Protein AF-A0A358U7N4-F1 (afdb_monomer)

Sequence (125 aa):
MSISNINQFNWIDSFLSDISIRSNNVQMRIIAEESVTYKLSFIEYIALEYIGHWDESIIESIQADLQGELIEKALSEVKKNYLDTEIPFCEKHIYDTWIQVNIKISDGGEVKVVCKDITIEVTSE

Radius of gyration: 15.25 Å; Cα contacts (8 Å, |Δi|>4): 260; chains: 1; bounding box: 41×27×43 Å

Secondary structure (DSSP, 8-state):
--HHHHTTS--TTEEEEEEEEETTEEEEEEE-STTEEEEEEEET--EEEEES-TT--EEEEEEEES--HHHHHHHHHHHHHHTT---TT-SS-TTS--EEEEEEEGGG-EEEEEESEEEEEEEE-

Mean predicted aligned error: 6.94 Å

Solvent-accessible surface area (backbone atoms only — not comparable to full-atom values): 6953 Å² total; per-residue (Å²): 105,63,55,70,59,53,57,67,54,86,41,60,80,16,32,59,74,47,79,49,81,52,100,48,33,42,34,36,35,33,38,42,70,102,38,36,37,38,39,40,37,31,37,62,45,72,43,77,49,78,47,74,63,82,92,44,37,42,25,62,39,51,42,53,33,79,69,52,72,66,50,58,51,36,48,50,50,51,44,70,75,44,74,89,52,97,60,99,76,59,92,76,54,90,83,58,74,52,34,33,36,43,36,35,24,46,97,78,14,37,40,36,38,27,17,59,45,50,46,77,47,80,46,77,110

Structure (mmCIF, N/CA/C/O backbone):
data_AF-A0A358U7N4-F1
#
_entry.id   AF-A0A358U7N4-F1
#
loop_
_atom_site.group_PDB
_atom_site.id
_atom_site.type_symbol
_atom_site.label_atom_id
_atom_site.label_alt_id
_atom_site.label_comp_id
_atom_site.label_asym_id
_atom_site.label_entity_id
_atom_site.label_seq_id
_atom_site.pdbx_PDB_ins_code
_atom_site.Cartn_x
_atom_site.Cartn_y
_atom_site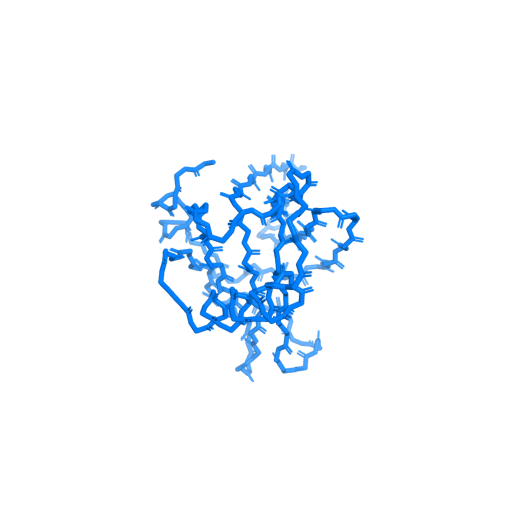.Cartn_z
_atom_site.occupancy
_atom_site.B_iso_or_equiv
_atom_site.auth_seq_id
_atom_site.auth_comp_id
_atom_site.auth_asym_id
_atom_site.auth_atom_id
_atom_site.pdbx_PDB_model_num
ATOM 1 N N . MET A 1 1 ? -3.732 9.046 -6.390 1.00 54.66 1 MET A N 1
ATOM 2 C CA . MET A 1 1 ? -3.694 10.085 -5.317 1.00 54.66 1 MET A CA 1
ATOM 3 C C . MET A 1 1 ? -2.220 10.346 -4.985 1.00 54.66 1 MET A C 1
ATOM 5 O O . MET A 1 1 ? -1.431 9.448 -5.232 1.00 54.66 1 MET A O 1
ATOM 9 N N . SER A 1 2 ? -1.781 11.522 -4.512 1.00 64.12 2 SER A N 1
ATOM 10 C CA . SER A 1 2 ? -0.355 11.681 -4.152 1.00 64.12 2 SER A CA 1
ATOM 11 C C . SER A 1 2 ? -0.034 10.909 -2.864 1.00 64.12 2 SER A C 1
ATOM 13 O O . SER A 1 2 ? -0.856 10.869 -1.951 1.00 64.12 2 SER A O 1
ATOM 15 N N . ILE A 1 3 ? 1.169 10.330 -2.776 1.00 74.62 3 ILE A N 1
ATOM 16 C CA . ILE A 1 3 ? 1.698 9.639 -1.579 1.00 74.62 3 ILE A CA 1
ATOM 17 C C . ILE A 1 3 ? 1.496 10.479 -0.309 1.00 74.62 3 ILE A C 1
ATOM 19 O O . ILE A 1 3 ? 1.082 9.972 0.730 1.00 74.62 3 ILE A O 1
ATOM 23 N N . SER A 1 4 ? 1.712 11.793 -0.419 1.00 70.31 4 SER A N 1
ATOM 24 C CA . SER A 1 4 ? 1.552 12.747 0.679 1.00 70.31 4 SER A CA 1
ATOM 25 C C . SER A 1 4 ? 0.156 12.743 1.298 1.00 70.31 4 SER A C 1
ATOM 27 O O . SER A 1 4 ? 0.042 12.979 2.493 1.00 70.31 4 SER A O 1
ATOM 29 N N . ASN A 1 5 ? -0.892 12.450 0.524 1.00 77.62 5 ASN A N 1
ATOM 30 C CA . ASN A 1 5 ? -2.251 12.417 1.053 1.00 77.62 5 ASN A CA 1
ATOM 31 C C . ASN A 1 5 ? -2.480 11.172 1.922 1.00 77.62 5 ASN A C 1
ATOM 33 O O 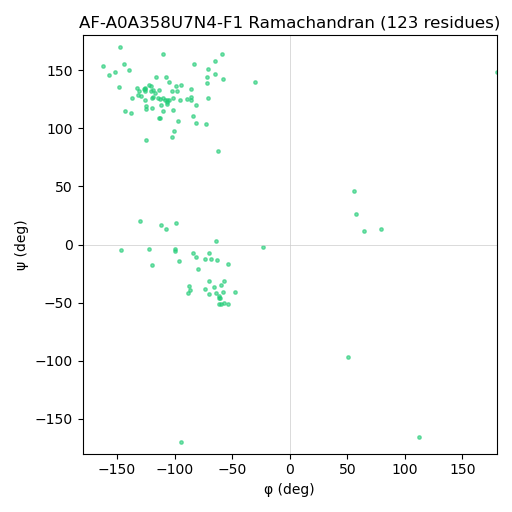. ASN A 1 5 ? -3.117 11.282 2.960 1.00 77.62 5 ASN A O 1
ATOM 37 N N . ILE A 1 6 ? -1.927 10.013 1.542 1.00 81.06 6 ILE A N 1
ATOM 38 C CA . ILE A 1 6 ? -2.046 8.765 2.322 1.00 81.06 6 ILE A CA 1
ATOM 39 C C . ILE A 1 6 ? -1.407 8.945 3.701 1.00 81.06 6 ILE A C 1
ATOM 41 O O . ILE A 1 6 ? -2.009 8.603 4.716 1.00 81.06 6 ILE A O 1
ATOM 45 N N . ASN A 1 7 ? -0.224 9.561 3.728 1.00 85.12 7 ASN A N 1
ATOM 46 C CA . ASN A 1 7 ? 0.566 9.748 4.947 1.00 85.12 7 ASN A CA 1
ATOM 47 C C . ASN A 1 7 ? -0.004 10.826 5.886 1.00 85.12 7 ASN A C 1
ATOM 49 O O . ASN A 1 7 ? 0.449 10.945 7.020 1.00 85.12 7 ASN A O 1
ATOM 53 N N . GLN A 1 8 ? -0.956 11.636 5.414 1.00 82.31 8 GLN A N 1
ATOM 54 C CA . GLN A 1 8 ? -1.625 12.676 6.203 1.00 82.31 8 GLN A CA 1
ATOM 55 C C . GLN A 1 8 ? -2.962 12.217 6.791 1.00 82.31 8 GLN A C 1
ATOM 57 O O . GLN A 1 8 ? -3.500 12.897 7.664 1.00 82.31 8 GLN A O 1
ATOM 62 N N . PHE A 1 9 ? -3.511 11.096 6.319 1.00 80.88 9 PHE A N 1
ATOM 63 C CA . PHE A 1 9 ? -4.751 10.556 6.862 1.00 80.88 9 PHE A CA 1
ATOM 64 C C . PHE A 1 9 ? -4.523 9.968 8.256 1.00 80.88 9 PHE A C 1
ATOM 66 O O . PHE A 1 9 ? -3.525 9.293 8.512 1.00 80.88 9 PHE A O 1
ATOM 73 N N . ASN A 1 10 ? -5.476 10.216 9.156 1.00 82.56 10 ASN A N 1
ATOM 74 C CA . ASN A 1 10 ? -5.526 9.522 10.432 1.00 82.56 10 ASN A CA 1
ATOM 75 C C . ASN A 1 10 ? -6.249 8.185 10.235 1.00 82.56 10 ASN A C 1
ATOM 77 O O . ASN A 1 10 ? -7.448 8.169 9.969 1.00 82.56 10 ASN A O 1
ATOM 81 N N . TRP A 1 11 ? -5.499 7.091 10.337 1.00 83.12 11 TRP A N 1
ATOM 82 C CA . TRP A 1 11 ? -5.988 5.723 10.134 1.00 83.12 11 TRP A CA 1
ATOM 83 C C . TRP A 1 11 ? -6.283 4.982 11.441 1.00 83.12 11 TRP A C 1
ATOM 85 O O . TRP A 1 11 ? -6.772 3.855 11.398 1.00 83.12 11 TRP A O 1
ATOM 95 N N . ILE A 1 12 ? -5.958 5.606 12.5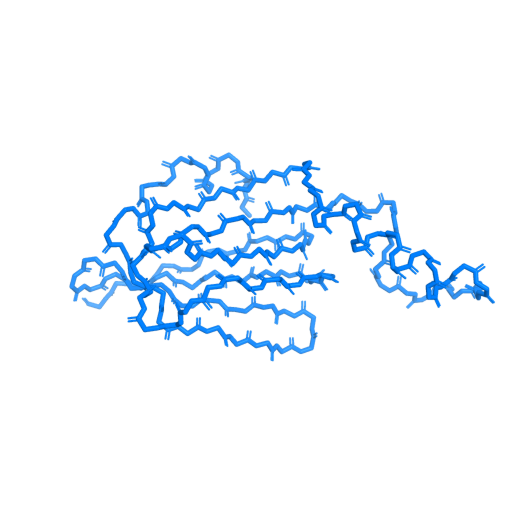77 1.00 77.06 12 ILE A N 1
ATOM 96 C CA . ILE A 1 12 ? -6.067 5.010 13.909 1.00 77.06 12 ILE A CA 1
ATOM 97 C C . ILE A 1 12 ? -7.517 4.579 14.161 1.00 77.06 12 ILE A C 1
ATOM 99 O O . ILE A 1 12 ? -8.454 5.250 13.726 1.00 77.06 12 ILE A O 1
ATOM 103 N N . ASP A 1 13 ? -7.678 3.439 14.832 1.00 77.81 13 ASP A N 1
ATOM 104 C CA . ASP A 1 13 ? -8.959 2.821 15.206 1.00 77.81 13 ASP A CA 1
ATOM 105 C C . ASP A 1 13 ? -9.838 2.365 14.026 1.00 77.81 13 ASP A C 1
ATOM 107 O O . ASP A 1 13 ? -10.994 1.984 14.209 1.00 77.81 13 ASP A O 1
ATOM 111 N N . SER A 1 14 ? -9.295 2.342 12.805 1.00 87.00 14 SER A N 1
ATOM 112 C CA . SER A 1 14 ? -9.965 1.712 11.663 1.00 87.00 14 SER A CA 1
ATOM 113 C C . SER A 1 14 ? -9.713 0.202 11.643 1.00 87.00 14 SER A C 1
ATOM 115 O O . SER A 1 14 ? -8.700 -0.274 12.137 1.00 87.00 14 SER A O 1
ATOM 117 N N . PHE A 1 15 ? -10.603 -0.573 11.032 1.00 89.06 15 PHE A N 1
ATOM 118 C CA . PHE A 1 15 ? -10.525 -2.029 10.964 1.00 89.06 15 PHE A CA 1
ATOM 119 C C . PHE A 1 15 ? -10.279 -2.512 9.535 1.00 89.06 15 PHE A C 1
ATOM 121 O O . PHE A 1 15 ? -11.050 -2.204 8.622 1.00 89.06 15 PHE A O 1
ATOM 128 N N . LEU A 1 16 ? -9.235 -3.313 9.333 1.00 88.38 16 LEU A N 1
ATOM 129 C CA . LEU A 1 16 ? -8.984 -4.022 8.085 1.00 88.38 16 LEU A CA 1
ATOM 130 C C . LEU A 1 16 ? -9.986 -5.177 7.936 1.00 88.38 16 LEU A C 1
ATOM 132 O O . LEU A 1 16 ? -9.874 -6.222 8.569 1.00 88.38 16 LEU A O 1
ATOM 136 N N . SER A 1 17 ? -10.982 -4.983 7.078 1.00 88.31 17 SER A N 1
ATOM 137 C CA . SER A 1 17 ? -12.091 -5.921 6.905 1.00 88.31 17 SER A CA 1
ATOM 138 C C . SER A 1 17 ? -11.798 -7.036 5.907 1.00 88.31 17 SER A C 1
ATOM 140 O O . SER A 1 17 ? -12.273 -8.150 6.107 1.00 88.31 17 SER A O 1
ATOM 142 N N . ASP A 1 18 ? -11.119 -6.732 4.802 1.00 88.62 18 ASP A N 1
ATOM 143 C CA . ASP A 1 18 ? -10.917 -7.680 3.703 1.00 88.62 18 ASP A CA 1
ATOM 144 C C . ASP A 1 18 ? -9.686 -7.308 2.873 1.00 88.62 18 ASP A C 1
ATOM 146 O O . ASP A 1 18 ? -9.409 -6.121 2.670 1.00 88.62 18 ASP A O 1
ATOM 150 N N . ILE A 1 19 ? -8.993 -8.326 2.355 1.00 89.38 19 ILE A N 1
ATOM 151 C CA . ILE A 1 19 ? -7.970 -8.187 1.316 1.00 89.38 19 ILE A CA 1
ATOM 152 C C . ILE A 1 19 ? -8.347 -9.108 0.151 1.00 89.38 19 ILE A C 1
ATOM 154 O O . ILE A 1 19 ? -8.373 -10.330 0.283 1.00 89.38 19 ILE A O 1
ATOM 158 N N . SER A 1 20 ? -8.562 -8.521 -1.023 1.00 90.69 20 SER A N 1
ATOM 159 C CA . SER A 1 20 ? -8.891 -9.227 -2.261 1.00 90.69 20 SER A CA 1
ATOM 160 C C . SER A 1 20 ? -7.791 -9.016 -3.296 1.00 90.69 20 SER A C 1
ATOM 162 O O . SER A 1 20 ? -7.434 -7.882 -3.611 1.00 90.69 20 SER A O 1
ATOM 164 N N . ILE A 1 21 ? -7.310 -10.099 -3.905 1.00 90.06 21 ILE A N 1
ATOM 165 C CA . ILE A 1 21 ? -6.318 -10.058 -4.986 1.00 90.06 21 ILE A CA 1
ATOM 166 C C . ILE A 1 21 ? -7.003 -10.426 -6.303 1.00 90.06 21 ILE A C 1
ATOM 168 O O . ILE A 1 21 ? -7.610 -11.492 -6.419 1.00 90.06 21 ILE A O 1
ATOM 172 N N . ARG A 1 22 ? -6.911 -9.552 -7.311 1.00 83.12 22 ARG A N 1
ATOM 173 C CA . ARG A 1 22 ? -7.478 -9.779 -8.649 1.00 83.12 22 ARG A CA 1
ATOM 174 C C . ARG A 1 22 ? -6.516 -9.337 -9.740 1.00 83.12 22 ARG A C 1
ATOM 176 O O . ARG A 1 22 ? -6.296 -8.143 -9.925 1.00 83.12 22 ARG A O 1
ATOM 183 N N . SER A 1 23 ? -6.011 -10.295 -10.513 1.00 78.56 23 SER A N 1
ATOM 184 C CA . SER A 1 23 ? -5.105 -10.072 -11.648 1.00 78.56 23 SER A CA 1
ATOM 185 C C . SER A 1 23 ? -3.904 -9.185 -11.274 1.00 78.56 23 SER A C 1
ATOM 187 O O . SER A 1 23 ? -2.949 -9.681 -10.690 1.00 78.56 23 SER A O 1
ATOM 189 N N . ASN A 1 24 ? -3.970 -7.878 -11.555 1.00 83.50 24 ASN A N 1
ATOM 190 C CA . ASN A 1 24 ? -2.926 -6.881 -11.283 1.00 83.50 24 ASN A CA 1
ATOM 191 C C . ASN A 1 24 ? -3.326 -5.863 -10.200 1.00 83.50 24 ASN A C 1
ATOM 193 O O . ASN A 1 24 ? -2.714 -4.803 -10.089 1.00 83.50 24 ASN A O 1
ATOM 197 N N . ASN A 1 25 ? -4.348 -6.154 -9.398 1.00 87.62 25 ASN A N 1
ATOM 198 C CA . ASN A 1 25 ? -4.849 -5.254 -8.372 1.00 87.62 25 ASN A CA 1
ATOM 199 C C . ASN A 1 25 ? -4.999 -5.972 -7.028 1.00 87.62 25 ASN A C 1
ATOM 201 O O . ASN A 1 25 ? -5.592 -7.049 -6.954 1.00 87.62 25 ASN A O 1
ATOM 205 N N . VAL A 1 26 ? -4.490 -5.348 -5.969 1.00 91.31 26 VAL A N 1
ATOM 206 C CA . VAL A 1 26 ? -4.866 -5.687 -4.592 1.00 91.31 26 VAL A CA 1
ATOM 207 C C . VAL A 1 26 ? -5.910 -4.670 -4.154 1.00 91.31 26 VAL A C 1
ATOM 209 O O . VAL A 1 26 ? -5.778 -3.481 -4.438 1.00 91.31 26 VAL A O 1
ATOM 212 N N . GLN A 1 27 ? -6.964 -5.132 -3.499 1.00 93.31 27 GLN A N 1
ATOM 213 C CA . GLN A 1 27 ? -7.987 -4.288 -2.898 1.00 93.31 27 GLN A CA 1
ATOM 214 C C . GLN A 1 27 ? -8.042 -4.574 -1.416 1.00 93.31 27 GLN A C 1
ATOM 216 O O . GLN A 1 27 ? -8.027 -5.735 -1.015 1.00 93.31 27 GLN A O 1
ATOM 221 N N . MET A 1 28 ? -8.130 -3.518 -0.624 1.00 92.38 28 MET A N 1
ATOM 222 C CA . MET A 1 28 ? -8.323 -3.621 0.810 1.00 92.38 28 MET A CA 1
ATOM 223 C C . MET A 1 28 ? -9.525 -2.802 1.218 1.00 92.38 28 MET A C 1
ATOM 225 O O . MET A 1 28 ? -9.688 -1.657 0.787 1.00 92.38 28 MET A O 1
ATOM 229 N N . ARG A 1 29 ? -10.373 -3.408 2.042 1.00 91.56 29 ARG A N 1
ATOM 230 C CA . ARG A 1 29 ? -11.500 -2.726 2.662 1.00 91.56 29 ARG A CA 1
ATOM 231 C C . ARG A 1 29 ? -11.138 -2.388 4.093 1.00 91.56 29 ARG A C 1
ATOM 233 O O . ARG A 1 29 ? -10.792 -3.276 4.866 1.00 91.56 29 ARG A O 1
ATOM 240 N N . ILE A 1 30 ? -11.275 -1.117 4.430 1.00 90.62 30 ILE A N 1
ATOM 241 C CA . ILE A 1 30 ? -11.059 -0.587 5.767 1.00 90.62 30 ILE A CA 1
ATOM 242 C C . ILE A 1 30 ? -12.363 0.048 6.233 1.00 90.62 30 ILE A C 1
ATOM 244 O O . ILE A 1 30 ? -12.976 0.815 5.494 1.00 90.62 30 ILE A O 1
ATOM 248 N N . ILE A 1 31 ? -12.783 -0.280 7.445 1.00 89.50 31 ILE A N 1
ATOM 249 C CA . ILE A 1 31 ? -13.984 0.260 8.079 1.00 89.50 31 ILE A CA 1
ATOM 250 C C . ILE A 1 31 ? -13.515 1.173 9.210 1.00 89.50 31 ILE A C 1
ATOM 252 O O . ILE A 1 31 ? -12.865 0.701 10.135 1.00 89.50 31 ILE A O 1
ATOM 256 N N . ALA A 1 32 ? -13.786 2.469 9.114 1.00 84.94 32 ALA A N 1
ATOM 257 C CA . ALA A 1 32 ? -13.588 3.413 10.214 1.00 84.94 32 ALA A CA 1
ATOM 258 C C . ALA A 1 32 ? -14.904 3.594 10.992 1.00 84.94 32 ALA A C 1
ATOM 260 O O . ALA A 1 32 ? -15.837 2.823 10.775 1.00 84.94 32 ALA A O 1
ATOM 261 N N . GLU A 1 33 ? -14.966 4.578 11.901 1.00 76.38 33 GLU A N 1
ATOM 262 C CA . GLU A 1 33 ? -16.157 4.959 12.690 1.00 76.38 33 GLU A CA 1
ATOM 263 C C . GLU A 1 33 ? -17.488 4.703 11.955 1.00 76.38 33 GLU A C 1
ATOM 265 O O . GLU A 1 33 ? -17.551 4.988 10.760 1.00 76.38 33 GLU A O 1
ATOM 270 N N . GLU A 1 34 ? -18.504 4.220 12.698 1.00 67.31 34 GLU A N 1
ATOM 271 C CA . GLU A 1 34 ? -19.784 3.515 12.385 1.00 67.31 34 GLU A CA 1
ATOM 272 C C . GLU A 1 34 ? -20.478 3.619 10.997 1.00 67.31 34 GLU A C 1
ATOM 274 O O . GLU A 1 34 ? -21.465 2.922 10.780 1.00 67.31 34 GLU A O 1
ATOM 279 N N . SER A 1 35 ? -19.972 4.385 10.035 1.00 72.75 35 SER A N 1
ATOM 280 C CA . SER A 1 35 ? -20.517 4.551 8.685 1.00 72.75 35 SER A CA 1
ATOM 281 C C . SER A 1 35 ? -19.474 4.760 7.576 1.00 72.75 35 SER A C 1
ATOM 283 O O . SER A 1 35 ? -19.865 4.849 6.413 1.00 72.75 35 SER A O 1
ATOM 285 N N . VAL A 1 36 ? -18.168 4.879 7.862 1.00 87.25 36 VAL A N 1
ATOM 286 C CA . VAL A 1 36 ? -17.166 5.209 6.825 1.00 87.25 36 VAL A CA 1
ATOM 287 C C . VAL A 1 36 ? -16.396 3.972 6.375 1.00 87.25 36 VAL A C 1
ATOM 289 O O . VAL A 1 36 ? -15.616 3.389 7.122 1.00 87.25 36 VAL A O 1
ATOM 292 N N . THR A 1 37 ? -16.553 3.609 5.103 1.00 90.25 37 THR A N 1
ATOM 293 C CA . THR A 1 37 ? -15.762 2.560 4.454 1.00 90.25 37 THR A CA 1
ATOM 294 C C . THR A 1 37 ? -14.760 3.171 3.482 1.00 90.25 37 THR A C 1
ATOM 296 O O . THR A 1 37 ? -15.138 3.861 2.532 1.00 90.25 37 THR A O 1
ATOM 299 N N . TYR A 1 38 ? -13.483 2.850 3.672 1.00 90.62 38 TYR A N 1
ATOM 300 C CA . TYR A 1 38 ? -12.419 3.115 2.714 1.00 90.62 38 TYR A CA 1
ATOM 301 C C . TYR A 1 38 ? -12.128 1.862 1.894 1.00 90.62 38 TYR A C 1
ATOM 303 O O . TYR A 1 38 ? -11.923 0.770 2.427 1.00 90.62 38 TYR A O 1
ATOM 311 N N . LYS A 1 39 ? -12.053 2.022 0.578 1.00 92.00 39 LYS A N 1
ATOM 312 C CA . LYS A 1 39 ? -11.560 0.994 -0.334 1.00 92.00 39 LYS A CA 1
ATOM 313 C C . LYS A 1 39 ? -10.254 1.466 -0.952 1.00 92.00 39 LYS A C 1
ATOM 315 O O . LYS A 1 39 ? -10.242 2.368 -1.788 1.00 92.00 39 LYS A O 1
ATOM 320 N N . LEU A 1 40 ? -9.161 0.839 -0.535 1.00 92.25 40 LEU A N 1
ATOM 321 C CA . LEU A 1 40 ? -7.829 1.068 -1.079 1.00 92.25 40 LEU A CA 1
ATOM 322 C C . LEU A 1 40 ? -7.629 0.103 -2.244 1.00 92.25 40 LEU A C 1
ATOM 324 O O . LEU A 1 40 ? -7.786 -1.104 -2.074 1.00 92.25 40 LEU A O 1
ATOM 328 N N . SER A 1 41 ? -7.281 0.616 -3.422 1.00 92.69 41 SER A N 1
ATOM 329 C CA . SER A 1 41 ? -6.952 -0.210 -4.587 1.00 92.69 41 SER A CA 1
ATOM 330 C C . SER A 1 41 ? -5.521 0.071 -5.038 1.00 92.69 41 SER A C 1
ATOM 332 O O . SER A 1 41 ? -5.208 1.183 -5.461 1.00 92.69 41 SER A O 1
ATOM 334 N N . PHE A 1 42 ? -4.678 -0.959 -4.971 1.00 92.81 42 PHE A N 1
ATOM 335 C CA . PHE A 1 42 ? -3.257 -0.955 -5.323 1.00 92.81 42 PHE A CA 1
ATOM 336 C C . PHE A 1 42 ? -3.092 -1.483 -6.749 1.00 92.81 42 PHE A C 1
ATOM 338 O O . PHE A 1 42 ? -3.305 -2.669 -7.013 1.00 92.81 42 PHE A O 1
ATOM 345 N N . ILE A 1 43 ? -2.801 -0.598 -7.694 1.00 90.50 43 ILE A N 1
ATOM 346 C CA . ILE A 1 43 ? -2.849 -0.861 -9.135 1.00 90.50 43 ILE A CA 1
ATOM 347 C C . ILE A 1 43 ? -1.461 -1.268 -9.638 1.00 90.50 43 ILE A C 1
ATOM 349 O O . ILE A 1 43 ? -0.449 -0.682 -9.250 1.00 90.50 43 ILE A O 1
ATOM 353 N N . GLU A 1 44 ? -1.432 -2.285 -10.500 1.00 89.62 44 GLU A N 1
ATOM 354 C CA . GLU A 1 44 ? -0.211 -2.900 -11.031 1.00 89.62 44 GLU A CA 1
ATOM 355 C C . GLU A 1 44 ? 0.724 -3.393 -9.917 1.00 89.62 44 GLU A C 1
ATOM 357 O O . GLU A 1 44 ? 1.921 -3.148 -9.946 1.00 89.62 44 GLU A O 1
ATOM 362 N N . TYR A 1 45 ? 0.196 -4.092 -8.906 1.00 90.19 45 TYR A N 1
ATOM 363 C CA . TYR A 1 45 ? 1.034 -4.565 -7.798 1.00 90.19 45 TYR A CA 1
ATOM 364 C C . TYR A 1 45 ? 2.081 -5.604 -8.246 1.00 90.19 45 TYR A C 1
ATOM 366 O O . TYR A 1 45 ? 1.845 -6.424 -9.146 1.00 90.19 45 TYR A O 1
ATOM 374 N N . ILE A 1 46 ? 3.245 -5.584 -7.598 1.00 88.88 46 ILE A N 1
ATOM 375 C CA . ILE A 1 46 ? 4.355 -6.517 -7.857 1.00 88.88 46 ILE A CA 1
ATOM 376 C C . ILE A 1 46 ? 4.741 -7.349 -6.641 1.00 88.88 46 ILE A C 1
ATOM 378 O O . ILE A 1 46 ? 5.372 -8.388 -6.805 1.00 88.88 46 ILE A O 1
ATOM 382 N N . ALA A 1 47 ? 4.335 -6.931 -5.443 1.00 91.12 47 ALA A N 1
ATOM 383 C CA . ALA A 1 47 ? 4.523 -7.706 -4.228 1.00 91.12 47 ALA A CA 1
ATOM 384 C C . ALA A 1 47 ? 3.439 -7.396 -3.194 1.00 91.12 47 ALA A C 1
ATOM 386 O O . ALA A 1 47 ? 2.932 -6.275 -3.120 1.00 91.12 47 ALA A O 1
ATOM 387 N N . LEU A 1 48 ? 3.110 -8.414 -2.406 1.00 92.56 48 LEU A N 1
ATOM 388 C CA . LEU A 1 48 ? 2.270 -8.349 -1.219 1.00 92.56 48 LEU A CA 1
ATOM 389 C C . LEU A 1 48 ? 2.948 -9.216 -0.157 1.00 92.56 48 LEU A C 1
ATOM 391 O O . LEU A 1 48 ? 3.225 -10.386 -0.412 1.00 92.56 48 LEU A O 1
ATOM 395 N N . GLU A 1 49 ? 3.204 -8.648 1.012 1.00 92.56 49 GLU A N 1
ATOM 396 C CA . GLU A 1 49 ? 3.728 -9.357 2.177 1.00 92.56 49 GLU A CA 1
ATOM 397 C C . GLU A 1 49 ? 2.751 -9.167 3.337 1.00 92.56 49 GLU A C 1
ATOM 399 O O . GLU A 1 49 ? 2.222 -8.073 3.540 1.00 92.56 49 GLU A O 1
ATOM 404 N N . TYR A 1 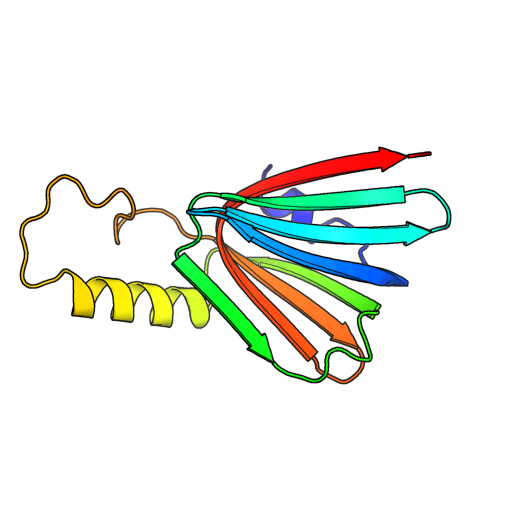50 ? 2.497 -10.242 4.075 1.00 88.75 50 TYR A N 1
ATOM 405 C CA . TYR A 1 50 ? 1.679 -10.227 5.280 1.00 88.75 50 TYR A CA 1
ATOM 406 C C . TYR A 1 50 ? 2.452 -10.906 6.408 1.00 88.75 50 TYR A C 1
ATOM 408 O O . TYR A 1 50 ? 2.942 -12.025 6.237 1.00 88.75 50 TYR A O 1
ATOM 416 N N . ILE A 1 51 ? 2.560 -10.226 7.546 1.00 85.50 51 ILE A N 1
ATOM 417 C CA . ILE A 1 51 ? 3.229 -10.703 8.755 1.00 85.50 51 ILE A CA 1
ATOM 418 C C . ILE A 1 51 ? 2.238 -10.581 9.913 1.00 85.50 51 ILE A C 1
ATOM 420 O O . ILE A 1 51 ? 1.612 -9.539 10.071 1.00 85.50 51 ILE A O 1
ATOM 424 N N . GLY A 1 52 ? 2.123 -11.621 10.741 1.00 78.75 52 GLY A N 1
ATOM 425 C CA . GLY A 1 52 ? 1.317 -11.596 11.965 1.00 78.75 52 GLY A CA 1
ATOM 426 C C . GLY A 1 52 ? 0.086 -12.501 11.928 1.00 78.75 52 GLY A C 1
ATOM 427 O O . GLY A 1 52 ? -0.016 -13.410 11.098 1.00 78.75 52 GLY A O 1
ATOM 428 N N . HIS A 1 53 ? -0.815 -12.270 12.882 1.00 71.00 53 HIS A N 1
ATOM 429 C CA . HIS A 1 53 ? -2.076 -12.988 13.031 1.00 71.00 53 HIS A CA 1
ATOM 430 C C . HIS A 1 53 ? -3.247 -12.119 12.556 1.00 71.00 53 HIS A C 1
ATOM 432 O O . HIS A 1 53 ? -3.269 -10.910 12.760 1.00 71.00 53 HIS A O 1
ATOM 438 N N . TRP A 1 54 ? -4.207 -12.745 11.872 1.00 64.44 54 TRP A N 1
ATOM 439 C CA . TRP A 1 54 ? -5.349 -12.053 11.259 1.00 64.44 54 TRP A CA 1
ATOM 440 C C . TRP A 1 54 ? -6.479 -11.759 12.253 1.00 64.44 54 TRP A C 1
ATOM 442 O O . TRP A 1 54 ? -7.430 -11.060 11.920 1.00 64.44 54 TRP A O 1
ATOM 452 N N . ASP A 1 55 ? -6.425 -12.325 13.458 1.00 61.97 55 ASP A N 1
ATOM 453 C CA . ASP A 1 55 ? -7.459 -12.132 14.475 1.00 61.97 55 ASP A CA 1
ATOM 454 C C . ASP A 1 55 ? -7.493 -10.702 15.034 1.00 61.97 55 ASP A C 1
ATOM 456 O O . ASP A 1 55 ? -8.502 -10.311 15.622 1.00 61.97 55 ASP A O 1
ATOM 460 N N . GLU A 1 56 ? -6.468 -9.898 14.741 1.00 61.50 56 GLU A N 1
ATOM 461 C CA . GLU A 1 56 ? -6.358 -8.503 15.136 1.00 61.50 56 GLU A CA 1
ATOM 462 C C . GLU A 1 56 ? -6.133 -7.560 13.941 1.00 61.50 56 GLU A C 1
ATOM 464 O O . GLU A 1 56 ? -5.016 -7.264 13.525 1.00 61.50 56 GLU A O 1
ATOM 469 N N . SER A 1 57 ? -7.226 -7.072 13.357 1.00 78.94 57 SER A N 1
ATOM 470 C CA . SER A 1 57 ? -7.203 -6.211 12.165 1.00 78.94 57 SER A CA 1
ATOM 471 C C . SER A 1 57 ? -7.346 -4.712 12.465 1.00 78.94 57 SER A C 1
ATOM 473 O O . SER A 1 57 ? -7.683 -3.938 11.567 1.00 78.94 57 SER A O 1
ATOM 475 N N . ILE A 1 58 ? -7.108 -4.270 13.705 1.00 88.25 58 ILE A N 1
ATOM 476 C CA . ILE A 1 58 ? -7.138 -2.837 14.044 1.00 88.25 58 ILE A CA 1
ATOM 477 C C . ILE A 1 58 ? -5.916 -2.164 13.423 1.00 88.25 58 ILE A C 1
ATOM 479 O O . ILE A 1 58 ? -4.792 -2.595 13.640 1.00 88.25 58 ILE A O 1
ATOM 483 N N . ILE A 1 59 ? -6.134 -1.108 12.647 1.00 89.06 59 ILE A N 1
ATOM 484 C CA . ILE A 1 59 ? -5.101 -0.361 11.937 1.00 89.06 59 ILE A CA 1
ATOM 485 C C . ILE A 1 59 ? -4.514 0.699 12.863 1.00 89.06 59 ILE A C 1
ATOM 487 O O . ILE A 1 59 ? -5.213 1.580 13.359 1.00 89.06 59 ILE A O 1
ATOM 491 N N . GLU A 1 60 ? -3.197 0.650 13.033 1.00 89.44 60 GLU A N 1
ATOM 492 C CA . GLU A 1 60 ? -2.435 1.671 13.749 1.00 89.44 60 GLU A CA 1
ATOM 493 C C . GLU A 1 60 ? -1.993 2.793 12.807 1.00 89.44 60 GLU A C 1
ATOM 495 O O . GLU A 1 60 ? -2.008 3.972 13.156 1.00 89.44 60 GLU A O 1
ATOM 500 N N . SER A 1 61 ? -1.551 2.435 11.597 1.00 90.56 61 SER A N 1
ATOM 501 C CA . SER A 1 61 ? -1.102 3.413 10.604 1.00 90.56 61 SER A CA 1
ATOM 502 C C . SER A 1 61 ? -1.056 2.836 9.195 1.00 90.56 61 SER A C 1
ATOM 504 O O . SER A 1 61 ? -0.842 1.640 9.005 1.00 90.56 61 SER A O 1
ATOM 506 N N . ILE A 1 62 ? -1.196 3.720 8.206 1.00 92.00 62 ILE A N 1
ATOM 507 C CA . ILE A 1 62 ? -0.918 3.434 6.799 1.00 92.00 62 ILE A CA 1
ATOM 508 C C . ILE A 1 62 ? 0.071 4.473 6.289 1.00 92.00 62 ILE A C 1
ATOM 510 O O . ILE A 1 62 ? -0.172 5.675 6.401 1.00 92.00 62 ILE A O 1
ATOM 514 N N . GLN A 1 63 ? 1.191 4.008 5.743 1.00 92.81 63 GLN A N 1
ATOM 515 C CA . GLN A 1 63 ? 2.262 4.853 5.222 1.00 92.81 63 GLN A CA 1
ATOM 516 C C . GLN A 1 63 ? 2.695 4.368 3.846 1.00 92.81 63 GLN A C 1
ATOM 518 O O . GLN A 1 63 ? 2.886 3.175 3.639 1.00 92.81 63 GLN A O 1
ATOM 523 N N . ALA A 1 64 ? 2.851 5.291 2.910 1.00 92.75 64 ALA A N 1
ATOM 524 C CA . ALA A 1 64 ? 3.335 5.046 1.567 1.00 92.75 64 ALA A CA 1
ATOM 525 C C . ALA A 1 64 ? 4.699 5.718 1.365 1.00 92.75 64 ALA A C 1
ATOM 527 O O . ALA A 1 64 ? 4.862 6.903 1.666 1.00 92.75 64 ALA A O 1
ATOM 528 N N . ASP A 1 65 ? 5.647 4.976 0.799 1.00 92.62 65 ASP A N 1
ATOM 529 C CA . ASP A 1 65 ? 7.021 5.415 0.566 1.00 92.62 65 ASP A CA 1
ATOM 530 C C . ASP A 1 65 ? 7.543 4.939 -0.796 1.00 92.62 65 ASP A C 1
ATOM 532 O O . ASP A 1 65 ? 7.159 3.889 -1.311 1.00 92.62 65 ASP A O 1
ATOM 536 N N . LEU A 1 66 ? 8.456 5.718 -1.384 1.00 90.62 66 LEU A N 1
ATOM 537 C CA . LEU A 1 66 ? 9.175 5.353 -2.618 1.00 90.62 66 LEU A CA 1
ATOM 538 C C . LEU A 1 66 ? 10.408 4.479 -2.351 1.00 90.62 66 LEU A C 1
ATOM 540 O O . LEU A 1 66 ? 11.073 4.029 -3.282 1.00 90.62 66 LEU A O 1
ATOM 544 N N . GLN A 1 67 ? 10.748 4.288 -1.079 1.00 88.31 67 GLN A N 1
ATOM 545 C CA . GLN A 1 67 ? 11.854 3.460 -0.624 1.00 88.31 67 GLN A CA 1
ATOM 546 C C . GLN A 1 67 ? 11.307 2.451 0.373 1.00 88.31 67 GLN A C 1
ATOM 548 O O . GLN A 1 67 ? 10.535 2.803 1.262 1.00 88.31 67 GLN A O 1
ATOM 553 N N . GLY A 1 68 ? 11.713 1.197 0.231 1.00 89.50 68 GLY A N 1
ATOM 554 C CA . GLY A 1 68 ? 11.284 0.146 1.133 1.00 89.50 68 GLY A CA 1
ATOM 555 C C . GLY A 1 68 ? 11.883 -1.197 0.751 1.00 89.50 68 GLY A C 1
ATOM 556 O O . GLY A 1 68 ? 12.142 -1.475 -0.421 1.00 89.50 68 GLY A O 1
ATOM 557 N N . GLU A 1 69 ? 12.116 -2.033 1.758 1.00 92.00 69 GLU A N 1
ATOM 558 C CA . GLU A 1 69 ? 12.762 -3.336 1.588 1.00 92.00 69 GLU A CA 1
ATOM 559 C C . GLU A 1 69 ? 11.973 -4.257 0.643 1.00 92.00 69 GLU A C 1
ATOM 561 O O . GLU A 1 69 ? 12.565 -5.010 -0.135 1.00 92.00 69 GLU A O 1
ATOM 566 N N . LEU A 1 70 ? 10.636 -4.181 0.659 1.00 93.12 70 LEU A N 1
ATOM 567 C CA . LEU A 1 70 ? 9.805 -5.004 -0.216 1.00 93.12 70 LEU A CA 1
ATOM 568 C C . LEU A 1 70 ? 9.925 -4.558 -1.678 1.00 93.12 70 LEU A C 1
ATOM 570 O O . LEU A 1 70 ? 9.874 -5.412 -2.558 1.00 93.12 70 LEU A O 1
ATOM 574 N N . ILE A 1 71 ? 10.157 -3.266 -1.951 1.00 91.75 71 ILE A N 1
ATOM 575 C CA . ILE A 1 71 ? 10.450 -2.779 -3.312 1.00 91.75 71 ILE A CA 1
ATOM 576 C C . ILE A 1 71 ? 11.728 -3.436 -3.828 1.00 91.75 71 ILE A C 1
ATOM 578 O O . ILE A 1 71 ? 11.739 -4.003 -4.919 1.00 91.75 71 ILE A O 1
ATOM 582 N N . GLU A 1 72 ? 12.804 -3.388 -3.041 1.00 91.06 72 GLU A N 1
ATOM 583 C CA . GLU A 1 72 ? 14.099 -3.944 -3.440 1.00 91.06 72 GLU A CA 1
ATOM 584 C C . GLU A 1 72 ? 14.014 -5.453 -3.687 1.00 91.06 72 GLU A C 1
ATOM 586 O O . GLU A 1 72 ? 14.484 -5.941 -4.721 1.00 91.06 72 GLU A O 1
ATOM 591 N N . LYS A 1 73 ? 13.358 -6.187 -2.777 1.00 90.88 73 LYS A N 1
ATOM 592 C CA . LYS A 1 73 ? 13.109 -7.629 -2.916 1.00 90.88 73 LYS A CA 1
ATOM 593 C C . LYS A 1 73 ? 12.289 -7.941 -4.166 1.00 90.88 73 LYS A C 1
ATOM 595 O O . LYS A 1 73 ? 12.721 -8.758 -4.978 1.00 90.88 73 LYS A O 1
ATOM 600 N N . ALA A 1 74 ? 11.161 -7.255 -4.355 1.00 89.31 74 ALA A N 1
ATOM 601 C CA . ALA A 1 74 ? 10.272 -7.470 -5.492 1.00 89.31 74 ALA A CA 1
ATOM 602 C C . ALA A 1 74 ? 10.985 -7.200 -6.821 1.00 89.31 74 ALA A C 1
ATOM 604 O O . ALA A 1 74 ? 10.926 -8.015 -7.737 1.00 89.31 74 ALA A O 1
ATOM 605 N N . LEU A 1 75 ? 11.725 -6.093 -6.922 1.00 88.75 75 LEU A N 1
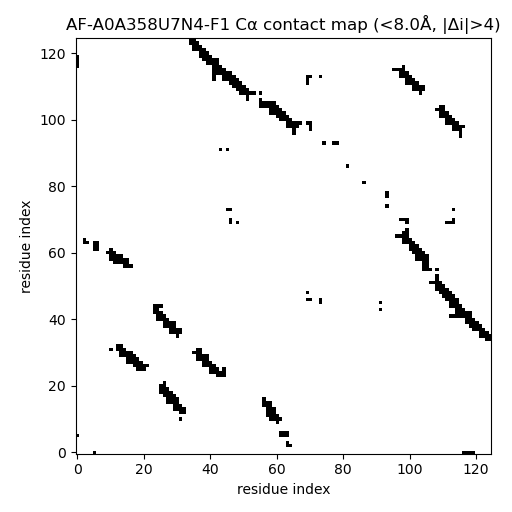ATOM 606 C CA . LEU A 1 75 ? 12.483 -5.760 -8.126 1.00 88.75 75 LEU A CA 1
ATOM 607 C C . LEU A 1 75 ? 13.617 -6.746 -8.398 1.00 88.75 75 LEU A C 1
ATOM 609 O O . LEU A 1 75 ? 13.892 -7.041 -9.559 1.00 88.75 75 LEU A O 1
ATOM 613 N N . SER A 1 76 ? 14.279 -7.256 -7.359 1.00 86.50 76 SER A N 1
ATOM 614 C CA . SER A 1 76 ? 15.296 -8.302 -7.494 1.00 86.50 76 SER A CA 1
ATOM 615 C C . SER A 1 76 ? 14.695 -9.605 -8.027 1.00 86.50 76 SER A C 1
ATOM 617 O O . SER A 1 76 ? 15.257 -10.229 -8.927 1.00 86.50 76 SER A O 1
ATOM 619 N N . GLU A 1 77 ? 13.516 -9.986 -7.538 1.00 85.19 77 GLU A N 1
ATOM 620 C CA . GLU A 1 77 ? 12.808 -11.186 -7.982 1.00 85.19 77 GLU A CA 1
ATOM 621 C C . GLU A 1 77 ? 12.266 -11.049 -9.409 1.00 85.19 77 GLU A C 1
ATOM 623 O O . GLU A 1 77 ? 12.462 -11.944 -10.230 1.00 85.19 77 GLU A O 1
ATOM 628 N N . VAL A 1 78 ? 11.688 -9.893 -9.753 1.00 80.81 78 VAL A N 1
ATOM 629 C CA . VAL A 1 78 ? 11.318 -9.552 -11.136 1.00 80.81 78 VAL A CA 1
ATOM 630 C C . VAL A 1 78 ? 12.556 -9.632 -12.032 1.00 80.81 78 VAL A C 1
ATOM 632 O O . VAL A 1 78 ? 12.548 -10.345 -13.030 1.00 80.81 78 VAL A O 1
ATOM 635 N N . LYS A 1 79 ? 13.669 -8.991 -11.660 1.00 78.88 79 LYS A N 1
ATOM 636 C CA . LYS A 1 79 ? 14.928 -9.089 -12.415 1.00 78.88 79 LYS A CA 1
ATOM 637 C C . LYS A 1 79 ? 15.343 -10.545 -12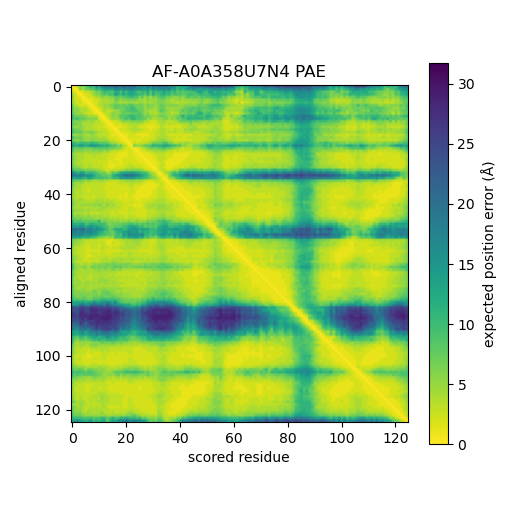.611 1.00 78.88 79 LYS A C 1
ATOM 639 O O . LYS A 1 79 ? 15.571 -10.952 -13.740 1.00 78.88 79 LYS A O 1
ATOM 644 N N . LYS A 1 80 ? 15.390 -11.352 -11.551 1.00 80.06 80 LYS A N 1
ATOM 645 C CA . LYS A 1 80 ? 15.775 -12.767 -11.634 1.00 80.06 80 LYS A CA 1
ATOM 646 C C . LYS A 1 80 ? 14.882 -13.569 -12.586 1.00 80.06 80 LYS A C 1
ATOM 648 O O . LYS A 1 80 ? 15.394 -14.403 -13.324 1.00 80.06 80 LYS A O 1
ATOM 653 N N . ASN A 1 81 ? 13.576 -13.319 -12.569 1.00 73.19 81 ASN A N 1
ATOM 654 C CA . ASN A 1 81 ? 12.609 -14.071 -13.366 1.00 73.19 81 ASN A CA 1
ATOM 655 C C . ASN A 1 81 ? 12.551 -13.625 -14.839 1.00 73.19 81 ASN A C 1
ATOM 657 O O . ASN A 1 81 ? 12.110 -14.408 -15.675 1.00 73.19 81 ASN A O 1
ATOM 661 N N . TYR A 1 82 ? 12.999 -12.405 -15.162 1.00 67.62 82 TYR A N 1
ATOM 662 C CA . TYR A 1 82 ? 12.866 -11.817 -16.505 1.00 67.62 82 TYR A CA 1
ATOM 663 C C . TYR A 1 82 ? 14.198 -11.400 -17.168 1.00 67.62 82 TYR A C 1
ATOM 665 O O . TYR A 1 82 ? 14.190 -10.994 -18.326 1.00 67.62 82 TYR A O 1
ATOM 673 N N . LEU A 1 83 ? 15.353 -11.517 -16.496 1.00 57.62 83 LEU A N 1
ATOM 674 C CA . LEU A 1 83 ? 16.674 -11.148 -17.047 1.00 57.62 83 LEU A CA 1
ATOM 675 C C . LEU A 1 83 ? 17.196 -12.072 -18.162 1.00 57.62 83 LEU A C 1
ATOM 677 O O . LEU A 1 83 ? 18.197 -11.728 -18.781 1.00 57.62 83 LEU A O 1
ATOM 681 N N . ASP A 1 84 ? 16.526 -13.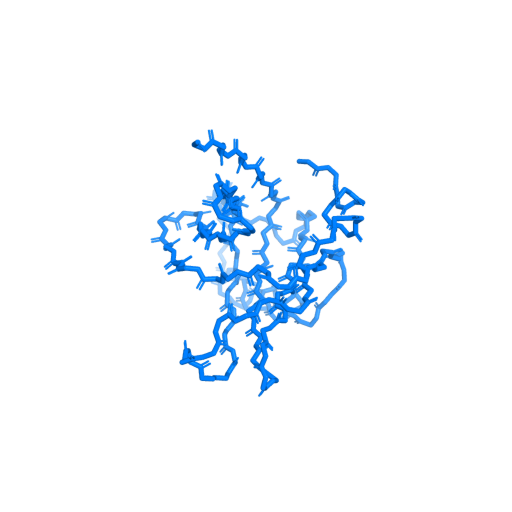190 -18.452 1.00 51.56 84 ASP A N 1
ATOM 682 C CA . ASP A 1 84 ? 16.887 -14.106 -19.550 1.00 51.56 84 ASP A CA 1
ATOM 683 C C . ASP A 1 84 ? 15.915 -14.036 -20.736 1.00 51.56 84 ASP A C 1
ATOM 685 O O . ASP A 1 84 ? 15.883 -14.910 -21.605 1.00 51.56 84 ASP A O 1
ATOM 689 N N . THR A 1 85 ? 15.052 -13.021 -20.784 1.00 49.69 85 THR A N 1
ATOM 690 C CA . THR A 1 85 ? 14.106 -12.888 -21.887 1.00 49.69 85 THR A CA 1
ATOM 691 C C . THR A 1 85 ? 13.930 -11.419 -22.244 1.00 49.69 85 THR A C 1
ATOM 693 O O . THR A 1 85 ? 13.413 -10.627 -21.461 1.00 49.69 85 THR A O 1
ATOM 696 N N . GLU A 1 86 ? 14.347 -11.048 -23.456 1.00 44.50 86 GLU A N 1
ATOM 697 C CA . GLU A 1 86 ? 13.910 -9.816 -24.111 1.00 44.50 86 GLU A CA 1
ATOM 698 C C . GLU A 1 86 ? 12.388 -9.908 -24.314 1.00 44.50 86 GLU A C 1
ATOM 700 O O . GLU A 1 86 ? 11.915 -10.305 -25.376 1.00 44.50 86 GLU A O 1
ATOM 705 N N . ILE A 1 87 ? 11.591 -9.626 -23.279 1.00 48.62 87 ILE A N 1
ATOM 706 C CA . ILE A 1 87 ? 10.134 -9.547 -23.408 1.00 48.62 87 ILE A CA 1
ATOM 707 C C . ILE A 1 87 ? 9.776 -8.067 -23.499 1.00 48.62 87 ILE A C 1
ATOM 709 O O . ILE A 1 87 ? 9.639 -7.410 -22.466 1.00 48.62 87 ILE A O 1
ATOM 713 N N . PRO A 1 88 ? 9.568 -7.523 -24.712 1.00 47.22 88 PRO A N 1
ATOM 714 C CA . PRO A 1 88 ? 9.110 -6.146 -24.909 1.00 47.22 88 PRO A CA 1
ATOM 715 C C . PRO A 1 88 ? 7.695 -5.867 -24.360 1.00 47.22 88 PRO A C 1
ATOM 717 O O . PRO A 1 88 ? 7.188 -4.764 -24.519 1.00 47.22 88 PRO A O 1
ATOM 720 N N . PHE A 1 89 ? 7.058 -6.850 -23.714 1.00 44.12 89 PHE A N 1
ATOM 721 C CA . PHE A 1 89 ? 5.654 -6.843 -23.292 1.00 44.12 89 PHE A CA 1
ATOM 722 C C . PHE A 1 89 ? 5.439 -7.225 -21.819 1.00 44.12 89 PHE A C 1
ATOM 724 O O . PHE A 1 89 ? 4.342 -7.636 -21.448 1.00 44.12 89 PHE A O 1
ATOM 731 N N . CYS A 1 90 ? 6.458 -7.131 -20.960 1.00 47.66 90 CYS A N 1
ATOM 732 C CA . CYS A 1 90 ? 6.204 -7.233 -19.526 1.00 47.66 90 CYS A CA 1
ATOM 733 C C . CYS A 1 90 ? 5.712 -5.866 -19.031 1.00 47.66 90 CYS A C 1
ATOM 735 O O . CYS A 1 90 ? 6.512 -4.949 -18.889 1.00 47.66 90 CYS A O 1
ATOM 737 N N . GLU A 1 91 ? 4.405 -5.731 -18.772 1.00 55.62 91 GLU A N 1
ATOM 738 C CA . GLU A 1 91 ? 3.756 -4.493 -18.281 1.00 55.62 91 GLU A CA 1
ATOM 739 C C . GLU A 1 91 ? 4.411 -3.920 -17.004 1.00 55.62 91 GLU A C 1
ATOM 741 O O . GLU A 1 91 ? 4.216 -2.759 -16.660 1.00 55.62 91 GLU A O 1
ATOM 746 N N . LYS A 1 92 ? 5.213 -4.734 -16.307 1.00 64.81 92 LYS A N 1
ATOM 747 C CA . LYS A 1 92 ? 5.916 -4.407 -15.065 1.00 64.81 92 LYS A CA 1
ATOM 748 C C . LYS A 1 92 ? 7.388 -4.123 -15.362 1.00 64.81 92 LYS A C 1
ATOM 750 O O . LYS A 1 92 ? 8.210 -5.042 -15.376 1.00 64.81 92 LYS A O 1
ATOM 755 N N . HIS A 1 93 ? 7.732 -2.858 -15.595 1.00 67.81 93 HIS A N 1
ATOM 756 C CA . HIS A 1 93 ? 9.114 -2.468 -15.866 1.00 67.81 93 HIS A CA 1
ATOM 757 C C . HIS A 1 93 ? 9.902 -2.227 -14.573 1.00 67.81 93 HIS A C 1
ATOM 759 O O . HIS A 1 93 ? 9.489 -1.494 -13.679 1.00 67.81 93 HIS A O 1
ATOM 765 N N . ILE A 1 94 ? 11.115 -2.781 -14.505 1.00 74.06 94 ILE A N 1
ATOM 766 C CA . ILE A 1 94 ? 12.039 -2.593 -13.369 1.00 74.06 94 ILE A CA 1
ATOM 767 C C . ILE A 1 94 ? 12.495 -1.137 -13.174 1.00 74.06 94 ILE A C 1
ATOM 769 O O . ILE A 1 94 ? 13.102 -0.821 -12.155 1.00 74.06 94 ILE A O 1
ATOM 773 N N . TYR A 1 95 ? 12.247 -0.283 -14.169 1.00 75.75 95 TYR A N 1
ATOM 774 C CA . TYR A 1 95 ? 12.569 1.144 -14.169 1.00 75.75 95 TYR A CA 1
ATOM 775 C C . TYR A 1 95 ? 11.362 2.026 -13.833 1.00 75.75 95 TYR A C 1
ATOM 777 O O . TYR A 1 95 ? 11.515 3.244 -13.748 1.00 75.75 95 TYR A O 1
ATOM 785 N N . ASP A 1 96 ? 10.177 1.432 -13.657 1.00 84.06 96 ASP A N 1
ATOM 786 C CA . ASP A 1 96 ? 9.009 2.171 -13.195 1.00 84.06 96 ASP A CA 1
ATOM 787 C C . ASP A 1 96 ? 9.226 2.682 -11.766 1.00 84.06 96 ASP A C 1
ATOM 789 O O . ASP A 1 96 ? 10.046 2.170 -10.997 1.00 84.06 96 ASP A O 1
ATOM 793 N N . THR A 1 97 ? 8.477 3.723 -11.409 1.00 88.31 97 THR A N 1
ATOM 794 C CA . THR A 1 97 ? 8.424 4.204 -10.028 1.00 88.31 97 THR A CA 1
ATOM 795 C C . THR A 1 97 ? 7.450 3.337 -9.243 1.00 88.31 97 THR A C 1
ATOM 797 O O . THR A 1 97 ? 6.268 3.274 -9.573 1.00 88.31 97 THR A O 1
ATOM 800 N N . TRP A 1 98 ? 7.961 2.687 -8.202 1.00 91.50 98 TRP A N 1
ATOM 801 C CA . TRP A 1 98 ? 7.204 1.797 -7.331 1.00 91.50 98 TRP A CA 1
ATOM 802 C C . TRP A 1 98 ? 6.978 2.446 -5.969 1.00 91.50 98 TRP A C 1
ATOM 804 O O . TRP A 1 98 ? 7.840 3.162 -5.460 1.00 91.50 98 TRP A O 1
ATOM 814 N N . ILE A 1 99 ? 5.812 2.184 -5.389 1.00 93.38 99 ILE A N 1
ATOM 815 C CA . ILE A 1 99 ? 5.381 2.701 -4.094 1.00 93.38 99 ILE A CA 1
ATOM 816 C C . ILE A 1 99 ? 5.164 1.504 -3.179 1.00 93.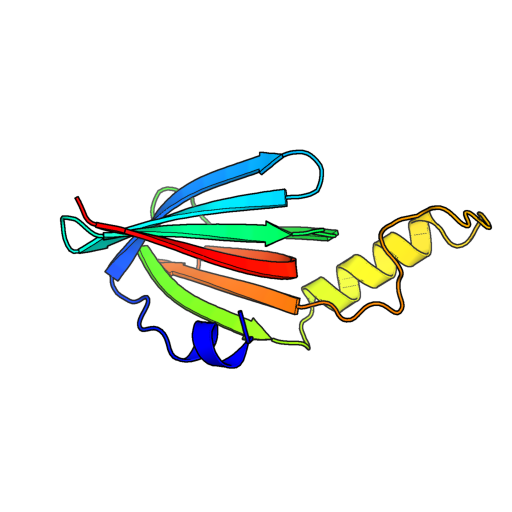38 99 ILE A C 1
ATOM 818 O O . ILE A 1 99 ? 4.416 0.593 -3.536 1.00 93.38 99 ILE A O 1
ATOM 822 N N . GLN A 1 100 ? 5.791 1.508 -2.008 1.00 95.31 100 GLN A N 1
ATOM 823 C CA . GLN A 1 100 ? 5.492 0.566 -0.939 1.00 95.31 100 GLN A CA 1
ATOM 824 C C . GLN A 1 100 ? 4.509 1.207 0.023 1.00 95.31 100 GLN A C 1
ATOM 826 O O . GLN A 1 100 ? 4.788 2.265 0.575 1.00 95.31 100 GLN A O 1
ATOM 831 N N . VAL A 1 101 ? 3.380 0.547 0.244 1.00 94.75 101 VAL A N 1
ATOM 832 C CA . VAL A 1 101 ? 2.424 0.902 1.287 1.00 94.75 101 VAL A CA 1
ATOM 833 C C . VAL A 1 101 ? 2.559 -0.088 2.423 1.00 94.75 101 VAL A C 1
ATOM 835 O O . VAL A 1 101 ? 2.432 -1.287 2.202 1.00 94.75 101 VAL A O 1
ATOM 838 N N . ASN A 1 102 ? 2.807 0.426 3.619 1.00 93.94 102 ASN A N 1
ATOM 839 C CA . ASN A 1 102 ? 2.899 -0.308 4.868 1.00 93.94 102 ASN A CA 1
ATOM 840 C C . ASN A 1 102 ? 1.645 -0.014 5.685 1.00 93.94 102 ASN A C 1
ATOM 842 O O . ASN A 1 102 ? 1.352 1.145 5.977 1.00 93.94 102 ASN A O 1
ATOM 846 N N . ILE A 1 103 ? 0.912 -1.058 6.043 1.00 92.25 103 ILE A N 1
ATOM 847 C CA . ILE A 1 103 ? -0.265 -1.010 6.902 1.00 92.25 103 ILE A CA 1
ATOM 848 C C . ILE A 1 103 ? 0.115 -1.748 8.173 1.00 92.25 103 ILE A C 1
ATOM 850 O O . ILE A 1 103 ? 0.279 -2.968 8.155 1.00 92.25 103 ILE A O 1
ATOM 854 N N . LYS A 1 104 ? 0.279 -1.006 9.263 1.00 91.31 104 LYS A N 1
ATOM 855 C CA . LYS A 1 104 ? 0.506 -1.592 10.582 1.00 91.31 104 LYS A CA 1
ATOM 856 C C . LYS A 1 104 ? -0.834 -1.905 11.214 1.00 91.31 104 LYS A C 1
ATOM 858 O O . LYS A 1 104 ? -1.691 -1.019 11.286 1.00 91.31 104 LYS A O 1
ATOM 863 N N . ILE A 1 105 ? -0.989 -3.147 11.642 1.00 89.62 105 ILE A N 1
ATOM 864 C CA . ILE A 1 105 ? -2.124 -3.611 12.433 1.00 89.62 105 ILE A CA 1
ATOM 865 C C . ILE A 1 105 ? -1.649 -3.908 13.862 1.00 89.62 105 ILE A C 1
ATOM 867 O O . ILE A 1 105 ? -0.440 -3.975 14.104 1.00 89.62 105 ILE A O 1
ATOM 871 N N . SER A 1 106 ? -2.576 -4.026 14.810 1.00 85.81 106 SER A N 1
ATOM 872 C CA . SER A 1 106 ? -2.240 -4.274 16.215 1.00 85.81 106 SER A CA 1
ATOM 873 C C . SER A 1 106 ? -1.441 -5.570 16.413 1.00 85.81 106 SER A C 1
ATOM 875 O O . SER A 1 106 ? -1.291 -6.398 15.509 1.00 85.81 106 SER A O 1
ATOM 877 N N . ASP A 1 107 ? -0.823 -5.693 17.590 1.00 81.31 107 ASP A N 1
ATOM 878 C CA . ASP A 1 107 ? -0.001 -6.843 17.983 1.00 81.31 107 ASP A CA 1
ATOM 879 C C . ASP A 1 107 ? 1.183 -7.153 17.048 1.00 81.31 107 ASP A C 1
ATOM 881 O O . ASP A 1 107 ? 1.720 -8.263 16.992 1.00 81.31 107 ASP A O 1
ATOM 885 N N . GLY A 1 108 ? 1.665 -6.118 16.354 1.00 81.12 108 GLY A N 1
ATOM 886 C CA . GLY A 1 108 ? 2.852 -6.185 15.508 1.00 81.12 108 GLY A CA 1
ATOM 887 C C . GLY A 1 108 ? 2.609 -6.824 14.144 1.00 81.12 108 GLY A C 1
ATOM 888 O O . GLY A 1 108 ? 3.580 -7.146 13.453 1.00 81.12 108 GLY A O 1
ATOM 889 N N . GLY A 1 109 ? 1.348 -7.010 13.746 1.00 88.50 109 GLY A N 1
ATOM 890 C CA . GLY A 1 109 ? 1.031 -7.428 12.392 1.00 88.50 109 GLY A CA 1
ATOM 891 C C . GLY A 1 109 ? 1.287 -6.311 11.376 1.00 88.50 109 GLY A C 1
ATOM 892 O O . GLY A 1 109 ? 1.201 -5.114 11.661 1.00 88.50 109 GLY A O 1
ATOM 893 N N . GLU A 1 110 ? 1.608 -6.699 10.148 1.00 90.81 110 GLU A N 1
ATOM 894 C CA . GLU A 1 110 ? 1.929 -5.758 9.084 1.00 90.81 110 GLU A CA 1
ATOM 895 C C . GLU A 1 110 ? 1.507 -6.307 7.723 1.00 90.81 110 GLU A C 1
ATOM 897 O O . GLU A 1 110 ? 1.773 -7.463 7.384 1.00 90.81 110 GLU A O 1
ATOM 902 N N . VAL A 1 111 ? 0.882 -5.452 6.917 1.00 92.25 111 VAL A N 1
ATOM 903 C CA . VAL A 1 111 ? 0.606 -5.716 5.505 1.00 92.25 111 VAL A CA 1
ATOM 904 C C . VAL A 1 111 ? 1.409 -4.740 4.665 1.00 92.25 111 VAL A C 1
ATOM 906 O O . VAL A 1 111 ? 1.295 -3.528 4.834 1.00 92.25 111 VAL A O 1
ATOM 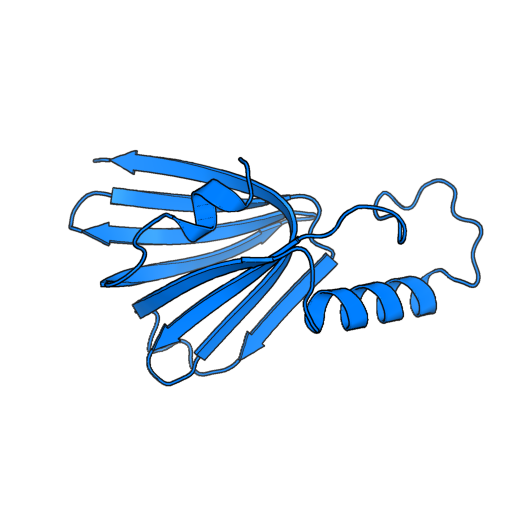909 N N . LYS A 1 112 ? 2.200 -5.251 3.725 1.00 94.75 112 LYS A N 1
ATOM 910 C CA . LYS A 1 112 ? 2.966 -4.431 2.786 1.00 94.75 112 LYS A CA 1
ATOM 911 C C . LYS A 1 112 ? 2.539 -4.717 1.366 1.00 94.75 112 LYS A C 1
ATOM 913 O O . LYS A 1 112 ? 2.493 -5.873 0.957 1.00 94.75 112 LYS A O 1
ATOM 918 N N . VAL A 1 113 ? 2.298 -3.672 0.587 1.00 94.56 113 VAL A N 1
ATOM 919 C CA . VAL A 1 113 ? 1.986 -3.788 -0.842 1.00 94.56 113 VAL A CA 1
ATOM 920 C C . VAL A 1 113 ? 2.948 -2.929 -1.633 1.00 94.56 113 VAL A C 1
ATOM 922 O O . VAL A 1 113 ? 3.121 -1.760 -1.309 1.00 94.56 113 VAL A O 1
ATOM 925 N N . VAL A 1 114 ? 3.541 -3.480 -2.692 1.00 93.62 114 VAL A N 1
ATOM 926 C CA . VAL A 1 114 ? 4.299 -2.695 -3.672 1.00 93.62 114 VAL A CA 1
ATOM 927 C C . VAL A 1 114 ? 3.491 -2.582 -4.951 1.00 93.62 114 VAL A C 1
ATOM 929 O O . VAL A 1 114 ? 3.160 -3.596 -5.568 1.00 93.62 114 VAL A O 1
ATOM 932 N N . CYS A 1 115 ? 3.181 -1.356 -5.357 1.00 92.50 115 CYS A N 1
ATOM 933 C CA . CYS A 1 115 ? 2.352 -1.057 -6.521 1.00 92.50 115 CYS A CA 1
ATOM 934 C C . CYS A 1 115 ? 2.774 0.242 -7.209 1.00 92.50 115 CYS A C 1
ATOM 936 O O . CYS A 1 115 ? 3.583 1.004 -6.681 1.00 92.50 115 CYS A O 1
ATOM 938 N N . LYS A 1 116 ? 2.224 0.493 -8.397 1.00 90.69 116 LYS A N 1
ATOM 939 C CA . LYS A 1 116 ? 2.540 1.689 -9.186 1.00 90.69 116 LYS A CA 1
ATOM 940 C C . LYS A 1 116 ? 1.654 2.876 -8.834 1.00 90.69 116 LYS A C 1
ATOM 942 O O . LYS A 1 116 ? 2.113 4.013 -8.839 1.00 90.69 116 LYS A O 1
ATOM 947 N N . ASP A 1 117 ? 0.390 2.607 -8.518 1.00 90.19 117 ASP A N 1
ATOM 948 C CA . ASP A 1 117 ? -0.565 3.634 -8.111 1.00 90.19 117 ASP A CA 1
ATOM 949 C C . ASP A 1 117 ? -1.527 3.108 -7.045 1.00 90.19 117 ASP A C 1
ATOM 951 O O . ASP A 1 117 ? -1.764 1.902 -6.926 1.00 90.19 117 ASP A O 1
ATOM 955 N N . ILE A 1 118 ? -2.074 4.034 -6.261 1.00 90.88 118 ILE A N 1
ATOM 956 C CA . ILE A 1 118 ? -3.018 3.771 -5.182 1.00 90.88 118 ILE A CA 1
ATOM 957 C C . ILE A 1 118 ? -4.199 4.726 -5.328 1.00 90.88 118 ILE A C 1
ATOM 959 O O . ILE A 1 118 ? -4.058 5.956 -5.411 1.00 90.88 118 ILE A O 1
ATOM 963 N N . THR A 1 119 ? -5.391 4.145 -5.303 1.00 91.25 119 THR A N 1
ATOM 964 C CA . THR A 1 119 ? -6.654 4.884 -5.254 1.00 91.25 119 THR A CA 1
ATOM 965 C C . THR A 1 119 ? -7.382 4.571 -3.957 1.00 91.25 119 THR A C 1
ATOM 967 O O . THR A 1 119 ? -7.305 3.455 -3.447 1.00 91.25 119 THR A O 1
ATOM 970 N N . ILE A 1 120 ? -8.055 5.582 -3.410 1.00 89.50 120 ILE A N 1
ATOM 971 C CA . ILE A 1 120 ? -8.840 5.475 -2.183 1.00 89.50 120 ILE A CA 1
ATOM 972 C C . ILE A 1 120 ? -10.242 5.963 -2.514 1.00 89.50 120 ILE A C 1
ATOM 974 O O . ILE A 1 120 ? -10.422 7.122 -2.888 1.00 89.50 120 ILE A O 1
ATOM 978 N N . GLU A 1 121 ? -11.217 5.071 -2.400 1.00 90.31 121 GLU A N 1
ATOM 979 C CA . GLU A 1 121 ? -12.638 5.390 -2.519 1.00 90.31 121 GLU A CA 1
ATOM 980 C C . GLU A 1 121 ? -13.241 5.443 -1.114 1.00 90.31 121 GLU A C 1
ATOM 982 O O . GLU A 1 121 ? -13.009 4.539 -0.311 1.00 90.31 121 GLU A O 1
ATOM 987 N N . VAL A 1 122 ? -14.005 6.495 -0.818 1.00 89.00 122 VAL A N 1
ATOM 988 C CA . VAL A 1 122 ? -14.692 6.670 0.467 1.00 89.00 122 VAL A CA 1
ATOM 989 C C . VAL A 1 122 ? -16.184 6.504 0.231 1.00 89.00 122 VAL A C 1
ATOM 991 O O . VAL A 1 122 ? -16.750 7.179 -0.627 1.00 89.00 122 VAL A O 1
ATOM 994 N N . THR A 1 123 ? -16.815 5.610 0.983 1.00 87.44 123 THR A N 1
ATOM 995 C CA . THR A 1 123 ? -18.272 5.449 1.011 1.00 87.44 123 THR A CA 1
ATOM 996 C C . THR A 1 123 ? -18.748 5.718 2.430 1.00 87.44 123 THR A C 1
ATOM 998 O O . THR A 1 123 ? -18.222 5.123 3.367 1.00 87.44 123 THR A O 1
ATOM 1001 N N . SER A 1 124 ? -19.706 6.630 2.581 1.00 79.19 124 SER A N 1
ATOM 1002 C CA . SER A 1 124 ? -20.400 6.897 3.841 1.00 79.19 124 SER A CA 1
ATOM 1003 C C . SER A 1 124 ? -21.849 6.440 3.701 1.00 79.19 124 SER A C 1
ATOM 1005 O O . SER A 1 124 ? -22.533 6.940 2.802 1.00 79.19 124 SER A O 1
ATOM 1007 N N . GLU A 1 125 ? -22.291 5.507 4.541 1.00 60.94 125 GLU A N 1
ATOM 1008 C CA . GLU A 1 125 ? -23.702 5.086 4.633 1.00 60.94 125 GLU A CA 1
ATOM 1009 C C . GLU A 1 125 ? -24.469 5.872 5.702 1.00 60.94 125 GLU A C 1
ATOM 1011 O O . GLU A 1 125 ? -23.927 6.059 6.818 1.00 60.94 125 GLU A O 1
#

Nearest PDB structures (foldseek):
  9hcj-assembly1_D0  TM=2.906E-01  e=7.074E-01  Dictyostelium discoideum
  3a5v-assembly1_A  TM=3.367E-01  e=4.358E+00  Umbelopsis vinacea
  4nzf-assembly1_A  TM=2.875E-01  e=1.805E+00  Geobacillus stearothermophilus

Foldseek 3Di:
DDLVVQQPDQLAQKFFDDWDDDDQKIWTWIHHPPFKIKIKIFGRWQDKDKDDDPVFGGWRGKHKDQDDPVLVVSLVVVCVVPVVDPDPPPPDDSPARKMWIWTATPPRIIMIIIGRDMDMDMGGD

pLDDT: mean 82.66, std 12.59, range [44.12, 95.31]